Protein AF-A0A357F0J1-F1 (afdb_monomer_lite)

Sequence (96 aa):
PMKGVEIKIDSPDKEGVGEVLIKGGVVFDGYYRNPEANAEAFTDDEWFHSGDLGRLDAEGHLFIVGRAKDVIVLPSGKNVHPEDLEVHYLKTPYVA

Secondary structure (DSSP, 8-state):
--TTEEEEEES--TTS-EEEEEEETTS-S--TT-HHHHHHHB-TT--EEEEEEEEE-TT--EEEEEETTS-EE-TTS-EE-HHHHHHHHTTSTT--

Structure (mmCIF, N/CA/C/O backbone):
data_AF-A0A357F0J1-F1
#
_entry.id   AF-A0A357F0J1-F1
#
loop_
_atom_site.group_PDB
_atom_site.id
_atom_site.type_symbol
_atom_site.label_atom_id
_atom_site.label_alt_id
_atom_site.label_comp_id
_atom_site.label_asym_id
_atom_site.label_entity_id
_atom_site.label_seq_id
_atom_site.pdbx_PDB_ins_code
_atom_site.Cartn_x
_atom_site.Cartn_y
_atom_site.Cartn_z
_atom_site.occupancy
_atom_site.B_iso_or_equiv
_atom_site.auth_seq_id
_atom_site.auth_comp_id
_atom_site.auth_asym_id
_atom_site.auth_atom_id
_atom_site.pdbx_PDB_model_num
ATOM 1 N N . PRO A 1 1 ? -14.464 -6.044 -7.067 1.00 80.19 1 PRO A N 1
ATOM 2 C CA . PRO A 1 1 ? -14.209 -6.548 -5.689 1.00 80.19 1 PRO A CA 1
ATOM 3 C C . PRO A 1 1 ? -15.038 -7.801 -5.378 1.00 80.19 1 PRO A C 1
ATOM 5 O O . PRO A 1 1 ? -16.071 -8.009 -6.015 1.00 80.19 1 PRO A O 1
ATOM 8 N N . MET A 1 2 ? -14.607 -8.628 -4.418 1.00 84.88 2 MET A N 1
ATOM 9 C CA . MET A 1 2 ? -15.458 -9.702 -3.890 1.00 84.88 2 MET A CA 1
ATOM 10 C C . MET A 1 2 ? -16.706 -9.116 -3.215 1.00 84.88 2 MET A C 1
ATOM 12 O O . MET A 1 2 ? -16.687 -7.994 -2.711 1.00 84.88 2 MET A O 1
ATOM 16 N N . LYS A 1 3 ? -17.806 -9.874 -3.190 1.00 89.62 3 LYS A N 1
ATOM 17 C CA . LYS A 1 3 ? -19.048 -9.430 -2.547 1.00 89.62 3 LYS A CA 1
ATOM 18 C C . LYS A 1 3 ? -18.798 -9.117 -1.064 1.00 89.62 3 LYS A C 1
ATOM 20 O O . LYS A 1 3 ? -18.308 -9.977 -0.341 1.00 89.62 3 LYS A O 1
ATOM 25 N N . GLY A 1 4 ? -19.185 -7.918 -0.625 1.00 90.94 4 GLY A N 1
ATOM 26 C CA . GLY A 1 4 ? -18.996 -7.458 0.758 1.00 90.94 4 GLY A CA 1
ATOM 27 C C . GLY A 1 4 ? -17.597 -6.910 1.065 1.00 90.94 4 GLY A C 1
ATOM 28 O O . GLY A 1 4 ? -17.294 -6.683 2.233 1.00 90.94 4 GLY A O 1
ATOM 29 N N . VAL A 1 5 ? -16.760 -6.717 0.040 1.00 94.44 5 VAL A N 1
ATOM 30 C CA . VAL A 1 5 ? -15.459 -6.047 0.141 1.00 94.44 5 VAL A CA 1
ATOM 31 C C . VAL A 1 5 ? -15.503 -4.765 -0.675 1.00 94.44 5 VAL A C 1
ATOM 33 O O . VAL A 1 5 ? -15.860 -4.780 -1.855 1.00 94.44 5 VAL A O 1
ATOM 36 N N . GLU A 1 6 ? -15.102 -3.672 -0.048 1.00 95.69 6 GLU A N 1
ATOM 37 C CA . GLU A 1 6 ? -14.975 -2.358 -0.657 1.00 95.69 6 GLU A CA 1
ATOM 38 C C . GLU A 1 6 ? -13.495 -2.001 -0.784 1.00 95.69 6 GLU A C 1
ATOM 40 O O . GLU A 1 6 ? -12.674 -2.356 0.064 1.00 95.69 6 GLU A O 1
ATOM 45 N N . ILE A 1 7 ? -13.153 -1.330 -1.882 1.00 96.44 7 ILE A N 1
ATOM 46 C CA . ILE A 1 7 ? -11.792 -0.894 -2.192 1.00 96.44 7 ILE A CA 1
ATOM 47 C C . ILE A 1 7 ? -11.870 0.561 -2.640 1.00 96.44 7 ILE A C 1
ATOM 49 O O . ILE A 1 7 ? -12.710 0.892 -3.481 1.00 96.44 7 ILE A O 1
ATOM 53 N N . LYS A 1 8 ? -10.991 1.411 -2.110 1.00 96.19 8 LYS A N 1
ATOM 54 C CA . LYS A 1 8 ? -10.784 2.782 -2.594 1.00 96.19 8 LYS A CA 1
ATOM 55 C C . LYS A 1 8 ? -9.293 3.063 -2.752 1.00 96.19 8 LYS A C 1
ATOM 57 O O . LYS A 1 8 ? -8.467 2.383 -2.149 1.00 96.19 8 LYS A O 1
ATOM 62 N N . ILE A 1 9 ? -8.974 4.053 -3.579 1.00 97.62 9 ILE A N 1
ATOM 63 C CA . ILE A 1 9 ? -7.609 4.550 -3.750 1.00 97.62 9 ILE A CA 1
ATOM 64 C C . ILE A 1 9 ? -7.480 5.834 -2.937 1.00 97.62 9 ILE A C 1
ATOM 66 O O . ILE A 1 9 ? -8.217 6.790 -3.187 1.00 97.62 9 ILE A O 1
ATOM 70 N N . ASP A 1 10 ? -6.588 5.836 -1.953 1.00 97.00 10 ASP A N 1
ATOM 71 C CA . ASP A 1 10 ? -6.274 7.010 -1.151 1.00 97.00 10 ASP A CA 1
ATOM 72 C C . ASP A 1 10 ? -5.231 7.888 -1.836 1.00 97.00 10 ASP A C 1
ATOM 74 O O . ASP A 1 10 ? -4.254 7.391 -2.399 1.00 97.00 10 ASP A O 1
ATOM 78 N N . SER A 1 11 ? -5.456 9.202 -1.774 1.00 94.25 11 SER A N 1
ATOM 79 C CA . SER A 1 11 ? -4.539 10.223 -2.289 1.00 94.25 11 SER A CA 1
ATOM 80 C C . SER A 1 11 ? -3.992 9.935 -3.706 1.00 94.25 11 SER A C 1
ATOM 82 O O . SER A 1 11 ? -2.777 10.000 -3.907 1.00 94.25 11 SER A O 1
ATOM 84 N N . PRO A 1 12 ? -4.850 9.606 -4.700 1.00 95.25 12 PRO A N 1
ATOM 85 C CA . PRO A 1 12 ? -4.391 9.240 -6.033 1.00 95.25 12 PRO A CA 1
ATOM 86 C C . PRO A 1 12 ? -3.665 10.397 -6.723 1.00 95.25 12 PRO A C 1
ATOM 88 O O . PRO A 1 12 ? -4.090 11.554 -6.664 1.00 95.25 12 PRO A O 1
ATOM 91 N N . ASP A 1 13 ? -2.591 10.069 -7.430 1.00 91.69 13 ASP A N 1
ATOM 92 C CA . ASP A 1 13 ? -1.858 11.006 -8.266 1.00 91.69 13 ASP A CA 1
ATOM 93 C C . ASP A 1 13 ? -2.579 11.294 -9.601 1.00 91.69 13 ASP A C 1
ATOM 95 O O . ASP A 1 13 ? -3.710 10.873 -9.856 1.00 91.69 13 ASP A O 1
ATOM 99 N N . LYS A 1 14 ? -1.907 12.028 -10.496 1.00 91.06 14 LYS A N 1
ATOM 100 C CA . LYS A 1 14 ? -2.438 12.384 -11.825 1.00 91.06 14 LYS A CA 1
ATOM 101 C C . LYS A 1 14 ? -2.747 11.170 -12.719 1.00 91.06 14 LYS A C 1
ATOM 103 O O . LYS A 1 14 ? -3.463 11.325 -13.705 1.00 91.06 14 LYS A O 1
ATOM 108 N N . GLU A 1 15 ? -2.167 10.009 -12.427 1.00 89.50 15 GLU A N 1
ATOM 109 C CA . GLU A 1 15 ? -2.359 8.752 -13.158 1.00 89.50 15 GLU A CA 1
ATOM 110 C C . GLU A 1 15 ? -3.387 7.845 -12.456 1.00 89.50 15 GLU A C 1
ATOM 112 O O . GLU A 1 15 ? -3.689 6.750 -12.935 1.00 89.50 15 GLU A O 1
ATOM 117 N N . GLY A 1 16 ? -3.971 8.323 -11.350 1.00 93.81 16 GLY A N 1
ATOM 118 C CA . GLY A 1 16 ? -4.940 7.595 -10.542 1.00 93.81 16 GLY A CA 1
ATOM 119 C C . GLY A 1 16 ? -4.301 6.590 -9.585 1.00 93.81 16 GLY A C 1
ATOM 120 O O . GLY A 1 16 ? -5.023 5.748 -9.053 1.00 93.81 16 GLY A O 1
ATOM 121 N N . VAL A 1 17 ? -2.978 6.643 -9.394 1.00 94.19 17 VAL A N 1
ATOM 122 C CA . VAL A 1 17 ? -2.238 5.725 -8.523 1.00 94.19 17 VAL A CA 1
ATOM 123 C C . VAL A 1 17 ? -2.156 6.305 -7.118 1.00 94.19 17 VAL A C 1
ATOM 125 O O . VAL A 1 17 ? -1.707 7.431 -6.930 1.00 94.19 17 VAL A O 1
ATOM 128 N N . GLY A 1 18 ? -2.563 5.522 -6.127 1.00 95.50 18 GLY A N 1
ATOM 129 C CA . GLY A 1 18 ? -2.501 5.881 -4.712 1.00 95.50 18 GLY A CA 1
ATOM 130 C C . GLY A 1 18 ? -2.524 4.635 -3.833 1.00 95.50 18 GLY A C 1
ATOM 131 O O . GLY A 1 18 ? -2.461 3.518 -4.353 1.00 95.50 18 GLY A O 1
ATOM 132 N N . GLU A 1 19 ? -2.596 4.800 -2.513 1.00 96.94 19 GLU A N 1
ATOM 133 C CA . GLU A 1 19 ? -2.638 3.645 -1.610 1.00 96.94 19 GLU A CA 1
ATOM 134 C C . GLU A 1 19 ? -3.981 2.918 -1.718 1.00 96.94 19 GLU A C 1
ATOM 136 O O . GLU A 1 19 ? -5.051 3.524 -1.715 1.00 96.94 19 GLU A O 1
ATOM 141 N N . VAL A 1 20 ? -3.937 1.594 -1.805 1.00 97.75 20 VAL A N 1
ATOM 142 C CA . VAL A 1 20 ? -5.127 0.753 -1.807 1.00 97.75 20 VAL A CA 1
ATOM 143 C C . VAL A 1 20 ? -5.631 0.611 -0.377 1.00 97.75 20 VAL A C 1
ATOM 145 O O . VAL A 1 20 ? -4.981 -0.006 0.470 1.00 97.75 20 VAL A O 1
ATOM 148 N N . LEU A 1 21 ? -6.828 1.125 -0.122 1.00 97.75 21 LEU A N 1
ATOM 149 C CA . LEU A 1 21 ? -7.530 0.929 1.137 1.00 97.75 21 LEU A CA 1
ATOM 150 C C . LEU A 1 21 ? -8.625 -0.120 0.982 1.00 97.75 21 LEU A C 1
ATOM 152 O O . LEU A 1 21 ? -9.348 -0.135 -0.018 1.00 97.75 21 LEU A O 1
ATOM 156 N N . ILE A 1 22 ? -8.768 -0.984 1.988 1.00 97.62 22 ILE A N 1
ATOM 157 C CA . ILE A 1 22 ? -9.701 -2.119 1.960 1.00 97.62 22 ILE A CA 1
ATOM 158 C C . ILE A 1 22 ? -10.640 -2.050 3.163 1.00 97.62 22 ILE A C 1
ATOM 160 O O . ILE A 1 22 ? -10.200 -1.825 4.289 1.00 97.62 22 ILE A O 1
ATOM 164 N N . LYS A 1 23 ? -11.934 -2.288 2.938 1.00 96.56 23 LYS A N 1
ATOM 165 C CA . LYS A 1 23 ? -12.934 -2.442 4.002 1.00 96.56 23 LYS A CA 1
ATOM 166 C C . LYS A 1 23 ? -13.814 -3.664 3.741 1.00 96.56 23 LYS A C 1
ATOM 168 O O . LYS A 1 23 ? -14.144 -3.972 2.597 1.00 96.56 23 LYS A O 1
ATOM 173 N N . GLY A 1 24 ? -14.191 -4.379 4.799 1.00 94.56 24 GLY A N 1
ATOM 174 C CA . GLY A 1 24 ? -15.069 -5.553 4.735 1.00 94.56 24 GLY A CA 1
ATOM 175 C C . GLY A 1 24 ? -14.493 -6.777 5.445 1.00 94.56 24 GLY A C 1
ATOM 176 O O . GLY A 1 24 ? -13.381 -6.745 5.962 1.00 94.56 24 GLY A O 1
ATOM 177 N N . GLY A 1 25 ? -15.238 -7.885 5.441 1.00 93.44 25 GLY A N 1
ATOM 178 C CA . GLY A 1 25 ? -14.938 -9.083 6.249 1.00 93.44 25 GLY A CA 1
ATOM 179 C C . GLY A 1 25 ? -13.676 -9.874 5.870 1.00 93.44 25 GLY A C 1
ATOM 180 O O . GLY A 1 25 ? -13.459 -10.957 6.403 1.00 93.44 25 GLY A O 1
ATOM 181 N N . VAL A 1 26 ? -12.874 -9.370 4.929 1.00 93.06 26 VAL A N 1
ATOM 182 C CA . VAL A 1 26 ? -11.539 -9.900 4.597 1.00 93.06 26 VAL A CA 1
ATOM 183 C C . VAL A 1 26 ? -10.431 -9.260 5.438 1.00 93.06 26 VAL A C 1
ATOM 185 O O . VAL A 1 26 ? -9.310 -9.763 5.450 1.00 93.06 26 VAL A O 1
ATOM 188 N N . VAL A 1 27 ? -10.736 -8.156 6.122 1.00 96.19 27 VAL A N 1
ATOM 189 C CA . VAL A 1 27 ? -9.818 -7.433 7.001 1.00 96.19 27 VAL A CA 1
ATOM 190 C C . VAL A 1 27 ? -9.973 -7.964 8.429 1.00 96.19 27 VAL A C 1
ATOM 192 O O . VAL A 1 27 ? -11.077 -8.275 8.868 1.00 96.19 27 VAL A O 1
ATOM 195 N N . PHE A 1 28 ? -8.857 -8.112 9.137 1.00 95.19 28 PHE A N 1
ATOM 196 C CA . PHE A 1 28 ? -8.818 -8.554 10.532 1.00 95.19 28 PHE A CA 1
ATOM 197 C C . PHE A 1 28 ? -9.264 -7.431 11.487 1.00 95.19 28 PHE A C 1
ATOM 199 O O . PHE A 1 28 ? -9.154 -6.259 11.152 1.00 95.19 28 PHE A O 1
ATOM 206 N N . ASP A 1 29 ? -9.694 -7.773 12.704 1.00 93.50 29 ASP A N 1
ATOM 207 C CA . ASP A 1 29 ? -10.224 -6.790 13.676 1.00 93.50 29 ASP A CA 1
ATOM 208 C C . ASP A 1 29 ? -9.151 -5.887 14.321 1.00 93.50 29 ASP A C 1
ATOM 210 O O . ASP A 1 29 ? -9.466 -4.967 15.075 1.00 93.50 29 ASP A O 1
ATOM 214 N N . GLY A 1 30 ? -7.872 -6.183 14.084 1.00 95.44 30 GLY A N 1
ATOM 215 C CA . GLY A 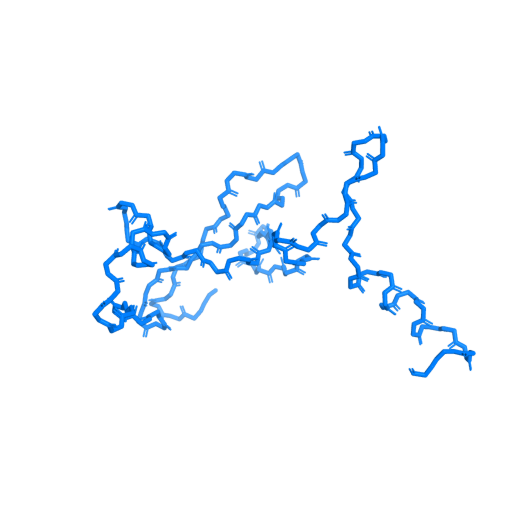1 30 ? -6.732 -5.462 14.645 1.00 95.44 30 GLY A CA 1
ATOM 216 C C . GLY A 1 30 ? -5.627 -6.367 15.196 1.00 95.44 30 GLY A C 1
ATOM 217 O O . GLY A 1 30 ? -5.784 -7.568 15.430 1.00 95.44 30 GLY A O 1
ATOM 218 N N . TYR A 1 31 ? -4.467 -5.767 15.409 1.00 96.75 31 TYR A N 1
ATOM 219 C CA . TYR A 1 31 ? -3.305 -6.350 16.049 1.00 96.75 31 TYR A CA 1
ATOM 220 C C . TYR A 1 31 ? -3.549 -6.575 17.544 1.00 96.75 31 TYR A C 1
ATOM 222 O O . TYR A 1 31 ? -4.022 -5.708 18.289 1.00 96.75 31 TYR A O 1
ATOM 230 N N . TYR A 1 32 ? -3.174 -7.766 18.005 1.00 97.62 32 TYR A N 1
ATOM 231 C CA . TYR A 1 32 ? -3.353 -8.187 19.387 1.00 97.62 32 TYR A CA 1
ATOM 232 C C . TYR A 1 32 ? -2.510 -7.345 20.351 1.00 97.62 32 TYR A C 1
ATOM 234 O O . TYR A 1 32 ? -1.283 -7.333 20.270 1.00 97.62 32 TYR A O 1
ATOM 242 N N . ARG A 1 33 ? -3.179 -6.681 21.306 1.00 97.00 33 ARG A N 1
ATOM 243 C CA . ARG A 1 33 ? -2.558 -5.845 22.355 1.00 97.00 33 ARG A CA 1
ATOM 244 C C . ARG A 1 33 ? -1.605 -4.768 21.817 1.00 97.00 33 ARG A C 1
ATOM 246 O O . ARG A 1 33 ? -0.684 -4.372 22.526 1.00 97.00 33 ARG A O 1
ATOM 253 N N . ASN A 1 34 ? -1.840 -4.280 20.601 1.00 97.88 34 ASN A N 1
ATOM 254 C CA . ASN A 1 34 ? -1.024 -3.235 19.993 1.00 97.88 34 ASN A CA 1
ATOM 255 C C . ASN A 1 34 ? -1.907 -2.085 19.468 1.00 97.88 34 ASN A C 1
ATOM 257 O O . ASN A 1 34 ? -2.210 -2.036 18.277 1.00 97.88 34 ASN A O 1
ATOM 261 N N . PRO A 1 35 ? -2.378 -1.187 20.355 1.00 96.50 35 PRO A N 1
ATOM 262 C CA . PRO A 1 35 ? -3.273 -0.096 19.969 1.00 96.50 35 PRO A CA 1
ATOM 263 C C . PRO A 1 35 ? -2.612 0.926 19.036 1.00 96.50 35 PRO A C 1
ATOM 265 O O . PRO A 1 35 ? -3.307 1.514 18.218 1.00 96.50 35 PRO A O 1
ATOM 268 N N . GLU A 1 36 ? -1.293 1.113 19.127 1.00 97.62 36 GLU A N 1
ATOM 269 C CA . GLU A 1 36 ? -0.537 2.013 18.248 1.00 97.62 36 GLU A CA 1
ATOM 270 C C . GLU A 1 36 ? -0.534 1.491 16.808 1.00 97.62 36 GLU A C 1
ATOM 272 O O . GLU A 1 36 ? -0.975 2.193 15.906 1.00 97.62 36 GLU A O 1
ATOM 277 N N . ALA A 1 37 ? -0.189 0.213 16.603 1.00 96.44 37 ALA A N 1
ATOM 278 C CA . ALA A 1 37 ? -0.259 -0.395 15.274 1.00 96.44 37 ALA A CA 1
ATOM 279 C C . ALA A 1 37 ? -1.688 -0.422 14.706 1.00 96.44 37 ALA A C 1
ATOM 281 O O . ALA A 1 37 ? -1.865 -0.338 13.496 1.00 96.44 37 ALA A O 1
ATOM 282 N N . ASN A 1 38 ? -2.714 -0.533 15.557 1.00 96.44 38 ASN A N 1
ATOM 283 C CA . ASN A 1 38 ? -4.109 -0.433 15.116 1.00 96.44 38 ASN A CA 1
ATOM 284 C C . ASN A 1 38 ? -4.464 0.978 14.644 1.00 96.44 38 ASN A C 1
ATOM 286 O O . ASN A 1 38 ? -5.121 1.116 13.621 1.00 96.44 38 ASN A O 1
ATOM 290 N N . ALA A 1 39 ? -4.019 2.009 15.362 1.00 95.94 39 ALA A N 1
ATOM 291 C CA . ALA A 1 39 ? -4.241 3.395 14.963 1.00 95.94 39 ALA A CA 1
ATOM 292 C C . ALA A 1 39 ? -3.493 3.758 13.669 1.00 95.94 39 ALA A C 1
ATOM 294 O O . ALA A 1 39 ? -3.972 4.582 12.903 1.00 95.94 39 ALA A O 1
ATOM 295 N N . GLU A 1 40 ? -2.338 3.140 13.409 1.00 95.62 40 GLU A N 1
ATOM 296 C CA . GLU A 1 40 ? -1.607 3.319 12.147 1.00 95.62 40 GLU A CA 1
ATOM 297 C C . GLU A 1 40 ? -2.220 2.536 10.979 1.00 95.62 40 GLU A C 1
ATOM 299 O O . GLU A 1 40 ? -2.182 2.989 9.839 1.00 95.62 40 GLU A O 1
ATOM 304 N N . ALA A 1 41 ? -2.749 1.340 11.237 1.00 96.62 41 ALA A N 1
ATOM 305 C CA . ALA A 1 41 ? -3.225 0.450 10.182 1.00 96.62 41 ALA A CA 1
ATOM 306 C C . ALA A 1 41 ? -4.646 0.752 9.703 1.00 96.62 41 ALA A C 1
ATOM 308 O O . ALA A 1 41 ? -5.023 0.295 8.623 1.00 96.62 41 ALA A O 1
ATOM 309 N N . PHE A 1 42 ? -5.432 1.488 10.487 1.00 97.62 42 PHE A N 1
ATOM 310 C CA . PHE A 1 42 ? -6.819 1.796 10.174 1.00 97.62 42 PHE A CA 1
ATOM 311 C C . PHE A 1 42 ? -7.067 3.298 10.171 1.00 97.62 42 PHE A C 1
ATOM 313 O O . PHE A 1 42 ? -6.626 4.014 11.065 1.00 97.62 42 PHE A O 1
ATOM 320 N N . THR A 1 43 ? -7.832 3.766 9.193 1.00 96.19 43 THR A N 1
ATOM 321 C CA . THR A 1 43 ? -8.367 5.127 9.188 1.00 96.19 43 THR A CA 1
ATOM 322 C C . THR A 1 43 ? -9.493 5.284 10.216 1.00 96.19 43 THR A C 1
ATOM 324 O O . THR A 1 43 ? -10.111 4.306 10.647 1.00 96.19 43 THR A O 1
ATOM 327 N N . ASP A 1 44 ? -9.844 6.533 10.537 1.00 93.62 44 ASP A N 1
ATOM 328 C CA . ASP A 1 44 ? -10.976 6.860 11.421 1.00 93.62 44 ASP A CA 1
ATOM 329 C C . ASP A 1 44 ? -12.328 6.316 10.911 1.00 93.62 44 ASP A C 1
ATOM 331 O O . ASP A 1 44 ? -13.236 6.059 11.700 1.00 93.62 44 ASP A O 1
ATOM 335 N N . ASP A 1 45 ? -12.477 6.127 9.592 1.00 93.38 45 ASP A N 1
ATOM 336 C CA . ASP A 1 45 ? -13.653 5.532 8.942 1.00 93.38 45 ASP A CA 1
ATOM 337 C C . ASP A 1 45 ? -13.526 4.006 8.703 1.00 93.38 45 ASP A C 1
ATOM 339 O O . ASP A 1 45 ? -14.280 3.425 7.913 1.00 93.38 45 ASP A O 1
ATOM 343 N N . GLU A 1 46 ? -12.612 3.349 9.429 1.00 93.69 46 GLU A N 1
ATOM 344 C CA . GLU A 1 46 ? -12.358 1.898 9.467 1.00 93.69 46 GLU A CA 1
ATOM 345 C C . GLU A 1 46 ? -11.921 1.289 8.124 1.00 93.69 46 GLU A C 1
ATOM 347 O O . GLU A 1 46 ? -12.315 0.173 7.767 1.00 93.69 46 GLU A O 1
ATOM 352 N N . TRP A 1 47 ? -11.121 2.018 7.351 1.00 97.75 47 TRP A N 1
ATOM 353 C CA . TRP A 1 47 ? -10.431 1.455 6.196 1.00 97.75 47 TRP A CA 1
ATOM 354 C C . TRP A 1 47 ? -9.046 0.982 6.588 1.00 97.75 47 TRP A C 1
ATOM 356 O O . TRP A 1 47 ? -8.324 1.680 7.287 1.00 97.75 47 TRP A O 1
ATOM 366 N N . PHE A 1 48 ? -8.659 -0.185 6.092 1.00 98.00 48 PHE A N 1
ATOM 367 C CA . PHE A 1 48 ? -7.340 -0.742 6.334 1.00 98.00 48 PHE A CA 1
ATOM 368 C C . PHE A 1 48 ? -6.326 -0.271 5.288 1.00 98.00 48 PHE A C 1
ATOM 370 O O . PHE A 1 48 ? -6.562 -0.422 4.084 1.00 98.00 48 PHE A O 1
ATOM 377 N N . HIS A 1 49 ? -5.193 0.243 5.768 1.00 97.44 49 HIS A N 1
ATOM 378 C CA . HIS A 1 49 ? -4.006 0.582 4.986 1.00 97.44 49 HIS A CA 1
ATOM 379 C C . HIS A 1 49 ? -3.259 -0.692 4.575 1.00 97.44 49 HIS A C 1
ATOM 381 O O . HIS A 1 49 ? -2.573 -1.324 5.381 1.00 97.44 49 HIS A O 1
ATOM 387 N N . SER A 1 50 ? -3.383 -1.089 3.305 1.00 96.12 50 SER A N 1
ATOM 388 C CA . SER A 1 50 ? -2.700 -2.287 2.788 1.00 96.12 50 SER A CA 1
ATOM 389 C C . SER A 1 50 ? -1.187 -2.092 2.604 1.00 96.12 50 SER A C 1
ATOM 391 O O . SER A 1 50 ? -0.421 -3.066 2.574 1.00 96.12 50 SER A O 1
ATOM 393 N N . GLY A 1 51 ? -0.738 -0.839 2.462 1.00 94.94 51 GLY A N 1
ATOM 394 C CA . GLY A 1 51 ? 0.613 -0.494 2.030 1.00 94.94 51 GLY A CA 1
ATOM 395 C C . GLY A 1 51 ? 0.899 -0.781 0.551 1.00 94.94 51 GLY A C 1
ATOM 396 O O . GLY A 1 51 ? 2.042 -0.602 0.121 1.00 94.94 51 GLY A O 1
ATOM 397 N N . ASP A 1 52 ? -0.094 -1.224 -0.223 1.00 95.44 52 ASP A N 1
ATOM 398 C CA . ASP A 1 52 ? 0.012 -1.418 -1.669 1.00 95.44 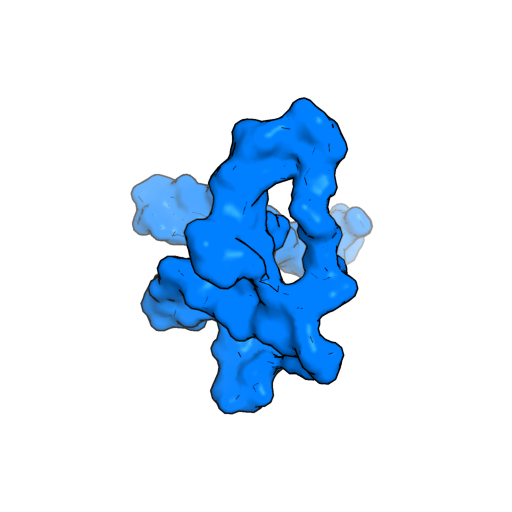52 ASP A CA 1
ATOM 399 C C . ASP A 1 52 ? -0.401 -0.144 -2.409 1.00 95.44 52 ASP A C 1
ATOM 401 O O . ASP A 1 52 ? -1.362 0.524 -2.035 1.00 95.44 52 ASP A O 1
ATOM 405 N N . LEU A 1 53 ? 0.302 0.179 -3.491 1.00 94.56 53 LEU A N 1
ATOM 406 C CA . LEU A 1 53 ? -0.089 1.214 -4.440 1.00 94.56 53 LEU A CA 1
ATOM 407 C C . LEU A 1 53 ? -0.851 0.588 -5.599 1.00 94.56 53 LEU A C 1
ATOM 409 O O . LEU A 1 53 ? -0.435 -0.428 -6.161 1.00 94.56 53 LEU A O 1
ATOM 413 N N . GLY A 1 54 ? -1.943 1.222 -5.998 1.00 95.38 54 GLY A N 1
ATOM 414 C CA . GLY A 1 54 ? -2.766 0.732 -7.086 1.00 95.38 54 GLY A CA 1
ATOM 415 C C . GLY A 1 54 ? -3.679 1.789 -7.677 1.00 95.38 54 GLY A C 1
ATOM 416 O O . GLY A 1 54 ? -3.740 2.927 -7.218 1.00 95.38 54 GLY A O 1
ATOM 417 N N . ARG A 1 55 ? -4.394 1.383 -8.724 1.00 96.12 55 ARG A N 1
ATOM 418 C CA . ARG A 1 55 ? -5.417 2.191 -9.394 1.00 96.12 55 ARG A CA 1
ATOM 419 C C . ARG A 1 55 ? -6.612 1.335 -9.785 1.00 96.12 55 ARG A C 1
ATOM 421 O O . ARG A 1 55 ? -6.465 0.136 -10.029 1.00 96.12 55 ARG A O 1
ATOM 428 N N . LEU A 1 56 ? -7.779 1.963 -9.877 1.00 96.12 56 LEU A N 1
ATOM 429 C CA . LEU A 1 56 ? -8.992 1.343 -10.408 1.00 96.12 56 LEU A CA 1
ATOM 430 C C . LEU A 1 56 ? -9.184 1.750 -11.874 1.00 96.12 56 LEU A C 1
ATOM 432 O O . LEU A 1 56 ? -8.956 2.908 -12.228 1.00 96.12 56 LEU A O 1
ATOM 436 N N . ASP A 1 57 ? -9.578 0.807 -12.730 1.00 94.50 57 ASP A N 1
ATOM 437 C CA . ASP A 1 57 ? -10.058 1.128 -14.080 1.00 94.50 57 ASP A CA 1
ATOM 438 C C . ASP A 1 57 ? -11.531 1.588 -14.072 1.00 94.50 57 ASP A C 1
ATOM 440 O O . ASP A 1 57 ? -12.177 1.664 -13.023 1.00 94.50 57 ASP A O 1
ATOM 444 N N . ALA A 1 58 ? -12.065 1.927 -15.250 1.00 93.06 58 ALA A N 1
ATOM 445 C CA . ALA A 1 58 ? -13.443 2.402 -15.395 1.00 93.06 58 ALA A CA 1
ATOM 446 C C . ALA A 1 58 ? -14.483 1.318 -15.054 1.00 93.06 58 ALA A C 1
ATOM 448 O O . ALA A 1 58 ? -15.619 1.632 -14.697 1.00 93.06 58 ALA A O 1
ATOM 449 N N . GLU A 1 59 ? -14.087 0.050 -15.140 1.00 92.69 59 GLU A N 1
ATOM 450 C CA . GLU A 1 59 ? -14.889 -1.119 -14.803 1.00 92.69 59 GLU A CA 1
ATOM 451 C C . GLU A 1 59 ? -14.769 -1.514 -13.314 1.00 92.69 59 GLU A C 1
ATOM 453 O O . GLU A 1 59 ? -15.491 -2.397 -12.845 1.00 92.69 59 GLU A O 1
ATOM 458 N N . GLY A 1 60 ? -13.902 -0.842 -12.546 1.00 90.06 60 GLY A N 1
ATOM 459 C CA . GLY A 1 60 ? -13.682 -1.078 -11.120 1.00 90.06 60 GLY A CA 1
ATOM 460 C C . GLY A 1 60 ? -12.734 -2.241 -10.802 1.00 90.06 60 GLY A C 1
ATOM 461 O O . GLY A 1 60 ? -12.766 -2.767 -9.682 1.00 90.06 60 GLY A O 1
ATOM 462 N N . HIS A 1 61 ? -11.901 -2.670 -11.752 1.00 93.62 61 HIS A N 1
ATOM 463 C CA . HIS A 1 61 ? -10.817 -3.615 -11.497 1.00 93.62 61 HIS A CA 1
ATOM 464 C C . HIS A 1 61 ? -9.618 -2.911 -10.870 1.00 93.62 61 HIS A C 1
ATOM 466 O O . HIS A 1 61 ? -9.200 -1.840 -11.306 1.00 93.62 61 HIS A O 1
ATOM 472 N N . LEU A 1 62 ? -9.043 -3.554 -9.855 1.00 95.31 62 LEU A N 1
ATOM 473 C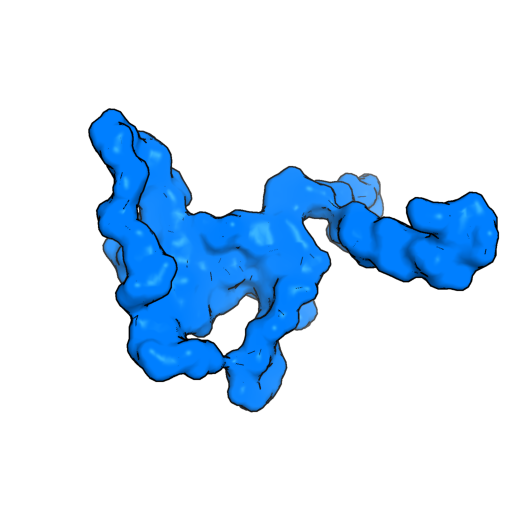 CA . LEU A 1 62 ? -7.846 -3.084 -9.174 1.00 95.31 62 LEU A CA 1
ATOM 474 C C . LEU A 1 62 ? -6.590 -3.577 -9.893 1.00 95.31 62 LEU A C 1
ATOM 476 O O . LEU A 1 62 ? -6.412 -4.780 -10.080 1.00 95.31 62 LEU A O 1
ATOM 480 N N . PHE A 1 63 ? -5.700 -2.645 -10.213 1.00 94.31 63 PHE A N 1
ATOM 481 C CA . PHE A 1 63 ? -4.346 -2.916 -10.680 1.00 94.31 63 PHE A CA 1
ATOM 482 C C . PHE A 1 63 ? -3.362 -2.512 -9.589 1.00 94.31 63 PHE A C 1
ATOM 484 O O . PHE A 1 63 ? -3.337 -1.347 -9.192 1.00 94.31 63 PHE A O 1
ATOM 491 N N . ILE A 1 64 ? -2.556 -3.465 -9.123 1.00 93.44 64 ILE A N 1
ATOM 492 C CA . ILE A 1 64 ? -1.452 -3.199 -8.198 1.00 93.44 64 ILE A CA 1
ATOM 493 C C . ILE A 1 64 ? -0.246 -2.729 -9.007 1.00 93.44 64 ILE A C 1
ATOM 495 O O . ILE A 1 64 ? 0.092 -3.330 -10.027 1.00 93.44 64 ILE A O 1
ATOM 499 N N . VAL A 1 65 ? 0.366 -1.639 -8.557 1.00 90.25 65 VAL A N 1
ATOM 500 C CA . VAL A 1 65 ? 1.500 -0.971 -9.209 1.00 90.25 65 VAL A CA 1
ATOM 501 C C . VAL A 1 65 ? 2.794 -1.178 -8.416 1.00 90.25 65 VAL A C 1
ATOM 503 O O . VAL A 1 65 ? 3.867 -1.210 -9.002 1.00 90.25 65 VAL A O 1
ATOM 506 N N . GLY A 1 66 ? 2.711 -1.367 -7.099 1.00 89.69 66 GLY A N 1
ATOM 507 C CA . GLY A 1 66 ? 3.875 -1.653 -6.260 1.00 89.69 66 GLY A CA 1
ATOM 508 C C . GLY A 1 66 ? 3.567 -1.450 -4.782 1.00 89.69 66 GLY A C 1
ATOM 509 O O . GLY A 1 66 ? 2.402 -1.394 -4.392 1.00 89.69 66 GLY A O 1
ATOM 510 N N . ARG A 1 67 ? 4.603 -1.301 -3.956 1.00 92.19 67 ARG A N 1
ATOM 511 C CA . ARG A 1 67 ? 4.475 -1.051 -2.511 1.00 92.19 67 ARG A CA 1
ATOM 512 C C . ARG A 1 67 ? 4.769 0.406 -2.174 1.00 92.19 67 ARG A C 1
ATOM 514 O O . ARG A 1 67 ? 5.758 0.968 -2.639 1.00 92.19 67 ARG A O 1
ATOM 521 N N . ALA A 1 68 ? 3.954 1.012 -1.310 1.00 88.62 68 ALA A N 1
ATOM 522 C CA . ALA A 1 68 ? 4.089 2.423 -0.933 1.00 88.62 68 ALA A CA 1
ATOM 523 C C . ALA A 1 68 ? 5.434 2.734 -0.252 1.00 88.62 68 ALA A C 1
ATOM 525 O O . ALA A 1 68 ? 5.985 3.818 -0.427 1.00 88.62 68 ALA A O 1
ATOM 526 N N . LYS A 1 69 ? 5.984 1.768 0.496 1.00 87.19 69 LYS A N 1
ATOM 527 C CA . LYS A 1 69 ? 7.257 1.916 1.221 1.00 87.19 69 LYS A CA 1
ATOM 528 C C . LYS A 1 69 ? 8.500 1.651 0.364 1.00 87.19 69 LYS A C 1
ATOM 530 O O . LYS A 1 69 ? 9.583 2.059 0.772 1.00 87.19 69 LYS A O 1
ATOM 535 N N . ASP A 1 70 ? 8.342 1.039 -0.810 1.00 87.88 70 ASP A N 1
ATOM 536 C CA . ASP A 1 70 ? 9.465 0.571 -1.638 1.00 87.88 70 ASP A CA 1
ATOM 537 C C . ASP A 1 70 ? 9.686 1.439 -2.893 1.00 87.88 70 ASP A C 1
ATOM 539 O O . ASP A 1 70 ? 10.555 1.155 -3.718 1.00 87.88 70 ASP A O 1
ATOM 543 N N . VAL A 1 71 ? 8.927 2.533 -3.045 1.00 86.50 71 VAL A N 1
ATOM 544 C CA . VAL A 1 71 ? 9.066 3.457 -4.180 1.00 86.50 71 VAL A CA 1
ATOM 545 C C . VAL A 1 71 ? 10.417 4.171 -4.145 1.00 86.50 71 VAL A C 1
ATOM 547 O O . VAL A 1 71 ? 10.753 4.877 -3.193 1.00 86.50 71 VAL A O 1
ATOM 550 N N . ILE A 1 72 ? 11.163 4.073 -5.244 1.00 87.94 72 ILE A N 1
ATOM 551 C CA . ILE A 1 72 ? 12.390 4.839 -5.454 1.00 87.94 72 ILE A CA 1
ATOM 552 C C . ILE A 1 72 ? 12.026 6.167 -6.119 1.00 87.94 72 ILE A C 1
ATOM 554 O O . ILE A 1 72 ? 11.563 6.198 -7.259 1.00 87.94 72 ILE A O 1
ATOM 558 N N . VAL A 1 73 ? 12.280 7.281 -5.433 1.00 87.94 73 VAL A N 1
ATOM 559 C CA . VAL A 1 73 ? 12.078 8.628 -5.986 1.00 87.94 73 VAL A CA 1
ATOM 560 C C . VAL A 1 73 ? 13.398 9.149 -6.549 1.00 87.94 73 VAL A C 1
ATOM 562 O O . VAL A 1 73 ? 14.358 9.389 -5.816 1.00 87.94 73 VAL A O 1
ATOM 565 N N . LEU A 1 74 ? 13.464 9.319 -7.869 1.00 89.75 74 LEU A N 1
ATOM 566 C CA . LEU A 1 74 ? 14.646 9.869 -8.535 1.00 89.75 74 LEU A CA 1
ATOM 567 C C . LEU A 1 74 ? 14.797 11.375 -8.249 1.00 89.75 74 LEU A C 1
ATOM 569 O O . LEU A 1 74 ? 13.796 12.045 -8.000 1.00 89.75 74 LEU A O 1
ATOM 573 N N . PRO A 1 75 ? 16.001 11.968 -8.398 1.00 93.25 75 PRO A N 1
ATOM 574 C CA . PRO A 1 75 ? 16.200 13.417 -8.243 1.00 93.25 75 PRO A CA 1
ATOM 575 C C . PRO A 1 75 ? 15.317 14.288 -9.152 1.00 93.25 75 PRO A C 1
ATOM 577 O O . PRO A 1 75 ? 15.098 15.460 -8.866 1.00 93.25 75 PRO A O 1
ATOM 580 N N . SER A 1 76 ? 14.800 13.723 -10.247 1.00 91.25 76 SER A N 1
ATOM 581 C CA . SER A 1 76 ? 13.825 14.369 -11.132 1.00 91.25 76 SER A CA 1
ATOM 582 C C . SER A 1 76 ? 12.394 14.399 -10.576 1.00 91.25 76 SER A C 1
ATOM 584 O O . SER A 1 76 ? 11.513 14.952 -11.229 1.00 91.25 76 SER A O 1
ATOM 586 N N . GLY A 1 77 ? 12.140 13.780 -9.419 1.00 84.75 77 GLY 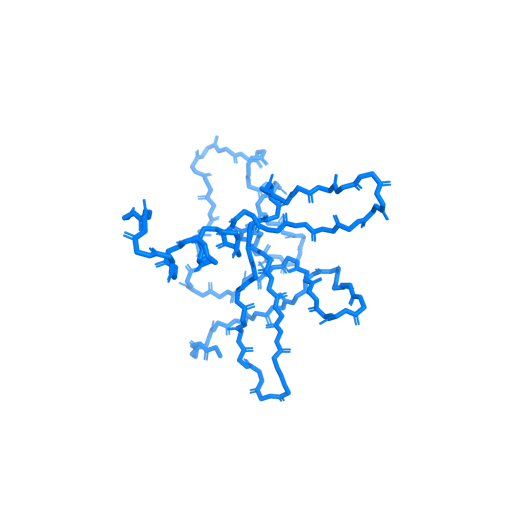A N 1
ATOM 587 C CA . GLY A 1 77 ? 10.807 13.583 -8.844 1.00 84.75 77 GLY A CA 1
ATOM 588 C C . GLY A 1 77 ? 10.020 12.431 -9.475 1.00 84.75 77 GLY A C 1
ATOM 589 O O . GLY A 1 77 ? 8.825 12.303 -9.230 1.00 84.75 77 GLY A O 1
ATOM 590 N N . LYS A 1 78 ? 10.657 11.605 -10.315 1.00 84.94 78 LYS A N 1
ATOM 591 C CA . LYS A 1 78 ? 10.009 10.436 -10.919 1.00 84.94 78 LYS A CA 1
ATOM 592 C C . LYS A 1 78 ? 10.002 9.261 -9.939 1.00 84.94 78 LYS A C 1
ATOM 594 O O . LYS A 1 78 ? 11.068 8.867 -9.466 1.00 84.94 78 LYS A O 1
ATOM 599 N N . ASN A 1 79 ? 8.828 8.670 -9.741 1.00 84.94 79 ASN A N 1
ATOM 600 C CA . ASN A 1 79 ? 8.654 7.417 -9.010 1.00 84.94 79 ASN A CA 1
ATOM 601 C C . ASN A 1 79 ? 9.076 6.227 -9.884 1.00 84.94 79 ASN A C 1
ATOM 603 O O . ASN A 1 79 ? 8.729 6.153 -11.066 1.00 84.94 79 ASN A O 1
ATOM 607 N N . VAL A 1 80 ? 9.856 5.320 -9.305 1.00 85.62 80 VAL A N 1
ATOM 608 C CA . VAL A 1 80 ? 10.299 4.066 -9.916 1.00 85.62 80 VAL A CA 1
ATOM 609 C C . VAL A 1 80 ? 9.972 2.933 -8.952 1.00 85.62 80 VAL A C 1
ATOM 611 O O . VAL A 1 80 ? 10.422 2.947 -7.807 1.00 85.62 80 VAL A O 1
ATOM 614 N N . HIS A 1 81 ? 9.205 1.957 -9.428 1.00 86.75 81 HIS A N 1
ATOM 615 C CA . HIS A 1 81 ? 8.862 0.755 -8.676 1.00 86.75 81 HIS A CA 1
ATOM 616 C C . HIS A 1 81 ? 9.906 -0.333 -8.974 1.00 86.75 81 HIS A C 1
ATOM 618 O O . HIS A 1 81 ? 10.139 -0.631 -10.151 1.00 86.75 81 HIS A O 1
ATOM 624 N N . PRO A 1 82 ? 10.593 -0.891 -7.960 1.00 86.94 82 PRO A N 1
ATOM 625 C CA . PRO A 1 82 ? 11.582 -1.948 -8.166 1.00 86.94 82 PRO A CA 1
ATOM 626 C C . PRO A 1 82 ? 11.029 -3.152 -8.936 1.00 86.94 82 PRO A C 1
ATOM 628 O O . PRO A 1 82 ? 11.717 -3.688 -9.803 1.00 86.94 82 PRO A O 1
ATOM 631 N N . GLU A 1 83 ? 9.770 -3.516 -8.700 1.00 85.94 83 GLU A N 1
ATOM 632 C CA . GLU A 1 83 ? 9.109 -4.650 -9.345 1.00 85.94 83 GLU A CA 1
ATOM 633 C C . GLU A 1 83 ? 9.038 -4.486 -10.873 1.00 85.94 83 GLU A C 1
ATOM 635 O O . GLU A 1 83 ? 9.251 -5.447 -11.615 1.00 85.94 83 GLU A O 1
ATOM 640 N N . ASP A 1 84 ? 8.829 -3.261 -11.372 1.00 85.56 84 ASP A N 1
ATOM 641 C CA . ASP A 1 84 ? 8.844 -2.979 -12.813 1.00 85.56 84 ASP A CA 1
ATOM 642 C C . ASP A 1 84 ? 10.222 -3.256 -13.428 1.00 85.56 84 ASP A C 1
ATOM 644 O O . ASP A 1 84 ? 10.327 -3.733 -14.565 1.00 85.56 84 ASP A O 1
ATOM 648 N N . LEU A 1 85 ? 11.294 -2.961 -12.683 1.00 88.50 85 LEU A N 1
ATOM 649 C CA . LEU A 1 85 ? 12.662 -3.249 -13.108 1.00 88.50 85 LEU A CA 1
ATOM 650 C C . LEU A 1 85 ? 12.921 -4.754 -13.096 1.00 88.50 85 LEU A C 1
ATOM 652 O O . LEU A 1 85 ? 13.469 -5.268 -14.069 1.00 88.50 85 LEU A O 1
ATOM 656 N N . GLU A 1 86 ? 12.504 -5.463 -12.049 1.00 88.44 86 GLU A N 1
ATOM 657 C CA . GLU A 1 86 ? 12.621 -6.924 -11.962 1.00 88.44 86 GLU A CA 1
ATOM 658 C C . GLU A 1 86 ? 11.914 -7.604 -13.140 1.00 88.44 86 GLU A C 1
ATOM 660 O O . GLU A 1 86 ? 12.533 -8.371 -13.879 1.00 88.44 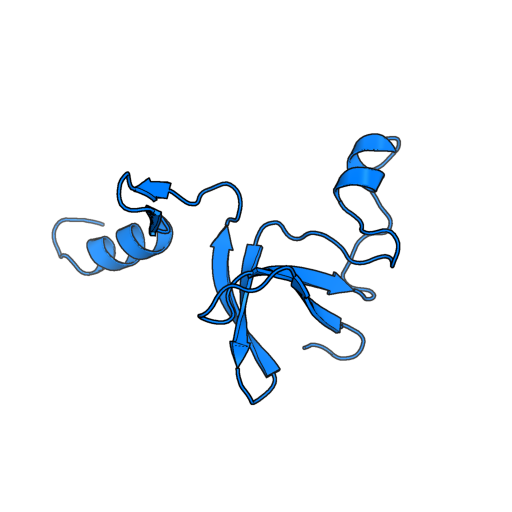86 GLU A O 1
ATOM 665 N N . VAL A 1 87 ? 10.656 -7.239 -13.408 1.00 88.94 87 VAL A N 1
ATOM 666 C CA . VAL A 1 87 ? 9.885 -7.742 -14.555 1.00 88.94 87 VAL A CA 1
ATOM 667 C C . VAL A 1 87 ? 10.555 -7.392 -15.884 1.00 88.94 87 VAL A C 1
ATOM 669 O O . VAL A 1 87 ? 10.495 -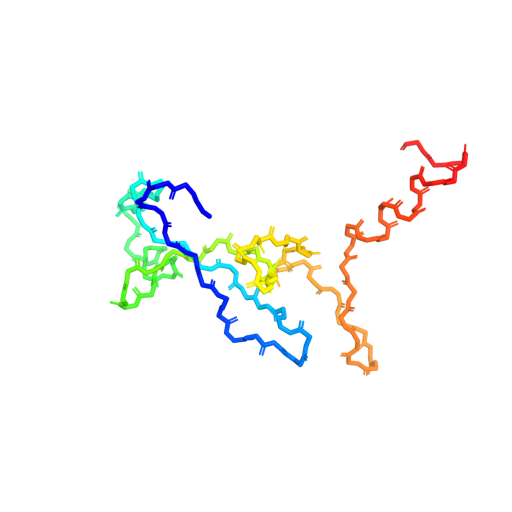8.173 -16.837 1.00 88.94 87 VAL A O 1
ATOM 672 N N . HIS A 1 88 ? 11.185 -6.220 -15.992 1.00 90.94 88 HIS A N 1
ATOM 673 C CA . HIS A 1 88 ? 11.937 -5.849 -17.186 1.00 90.94 88 HIS A CA 1
ATOM 674 C C . HIS A 1 88 ? 13.184 -6.724 -17.372 1.00 90.94 88 HIS A C 1
ATOM 676 O O . HIS A 1 88 ? 13.399 -7.235 -18.472 1.00 90.94 88 HIS A O 1
ATOM 682 N N . TYR A 1 89 ? 13.980 -6.932 -16.321 1.00 92.00 89 TYR A N 1
ATOM 683 C CA . TYR A 1 89 ? 15.196 -7.741 -16.387 1.00 92.00 89 TYR A CA 1
ATOM 684 C C . TYR A 1 89 ? 14.900 -9.228 -16.580 1.00 92.00 89 TYR A C 1
ATOM 686 O O . TYR A 1 89 ? 15.619 -9.871 -17.330 1.00 92.00 89 TYR A O 1
ATOM 694 N N . LEU A 1 90 ? 13.803 -9.768 -16.050 1.00 93.12 90 LEU A N 1
ATOM 695 C CA . LEU A 1 90 ? 13.400 -11.158 -16.309 1.00 93.12 90 LEU A CA 1
ATOM 696 C C . LEU A 1 90 ? 13.105 -11.456 -17.792 1.00 93.12 90 LEU A C 1
ATOM 698 O O . LEU A 1 90 ? 13.037 -12.614 -18.196 1.00 93.12 90 LEU A O 1
ATOM 702 N N . LYS A 1 91 ? 12.941 -10.431 -18.640 1.00 93.06 91 LYS A N 1
ATOM 703 C CA . LYS A 1 91 ? 12.790 -10.608 -20.097 1.00 93.06 91 LYS A CA 1
ATOM 704 C C . LYS A 1 91 ? 14.119 -10.876 -20.801 1.00 93.06 91 LYS A C 1
ATOM 706 O O . LYS A 1 91 ? 14.113 -11.239 -21.977 1.00 93.06 91 LYS A O 1
ATOM 711 N N . THR A 1 92 ? 15.252 -10.653 -20.133 1.00 94.25 92 THR A N 1
ATOM 712 C CA . THR A 1 92 ? 16.571 -10.915 -20.708 1.00 94.25 92 THR A CA 1
ATOM 713 C C . THR A 1 92 ? 16.982 -12.371 -20.485 1.00 94.25 92 THR A C 1
ATOM 715 O O . THR A 1 92 ? 16.785 -12.893 -19.394 1.00 94.25 92 THR A O 1
ATOM 718 N N . PRO A 1 93 ? 17.614 -13.050 -21.461 1.00 94.19 93 PRO A N 1
ATOM 719 C CA . PRO A 1 93 ? 18.099 -14.418 -21.259 1.00 94.19 93 PRO A CA 1
ATOM 720 C C . PRO A 1 93 ? 19.289 -14.513 -20.286 1.00 94.19 93 PRO A C 1
ATOM 722 O O . PRO A 1 93 ? 19.750 -15.612 -19.992 1.00 94.19 93 PRO A O 1
ATOM 725 N N . TYR A 1 94 ? 19.829 -13.377 -19.832 1.00 94.81 94 TYR A N 1
ATOM 726 C CA . TYR A 1 94 ? 21.016 -13.310 -18.975 1.00 94.81 94 TYR A CA 1
ATOM 727 C C . TYR A 1 94 ? 20.707 -13.200 -17.477 1.00 94.81 94 TYR A C 1
ATOM 729 O O . TYR A 1 94 ? 21.629 -13.290 -16.669 1.00 94.81 94 TYR A O 1
ATOM 737 N N . VAL A 1 95 ? 19.447 -12.979 -17.105 1.00 87.06 95 VAL A N 1
ATOM 738 C CA . VAL A 1 95 ? 18.987 -12.882 -15.715 1.00 87.06 95 VAL A CA 1
ATOM 739 C C . VAL A 1 95 ? 17.883 -13.922 -15.545 1.00 87.06 95 VAL A C 1
ATOM 741 O O . VAL A 1 95 ? 17.016 -14.028 -16.409 1.00 87.06 95 VAL A O 1
ATOM 744 N N . ALA A 1 96 ? 17.978 -14.729 -14.487 1.00 76.31 96 ALA A N 1
ATOM 745 C CA . ALA A 1 96 ? 17.094 -15.862 -14.211 1.00 76.31 96 ALA A CA 1
ATOM 746 C C . ALA A 1 96 ? 16.151 -15.563 -13.047 1.00 76.31 96 ALA A C 1
ATOM 748 O O . ALA A 1 96 ? 16.602 -14.861 -12.112 1.00 76.31 96 ALA A O 1
#

pLDDT: mean 92.75, std 4.34, range [76.31, 98.0]

Radius of gyration: 16.11 Å; chains: 1; bounding box: 40×30×44 Å

Foldseek 3Di:
DPPFKDWDFPPADPVQKHFIWIDGPVDDPDDDPCVPRVPVQADPVGIGGPQWIWHADPVGDIDTDAGNVQWDQDPVRDTDHVVVVVVVCVVDPVDD